Protein AF-A0A7J8RAI7-F1 (afdb_monomer_lite)

Secondary structure (DSSP, 8-state):
-----HHHHHHHHHHHHHTT-HHHHHHHHHTS-HHHHTTS-THHHHHHHHHHHHTT-HHHHHHHHHHHHHHHHHS-S----

Sequence (81 aa):
MSMRDSVSYNSMIDGYIKRGMIDLARELFDVIPLEKMFDRDLISWNTIINGFVKCGNIEDAQILFDKMLRYLDRFPLEAKS

pLDDT: mean 74.21, std 14.13, range [38.19, 88.25]

Radius of gyration: 12.8 Å; chains: 1; bounding box: 36×27×29 Å

Structure (mmCIF, N/CA/C/O backbone):
data_AF-A0A7J8RAI7-F1
#
_entry.id   AF-A0A7J8RAI7-F1
#
loop_
_atom_site.group_PDB
_atom_site.id
_atom_site.type_symbol
_atom_site.label_atom_id
_atom_site.label_alt_id
_atom_site.label_comp_id
_atom_site.label_asym_id
_atom_site.label_entity_id
_atom_site.label_seq_id
_atom_site.pdbx_PDB_ins_code
_atom_site.Cartn_x
_atom_site.Cartn_y
_atom_site.Cartn_z
_atom_site.occupancy
_atom_site.B_iso_or_equiv
_atom_site.auth_seq_id
_atom_site.auth_comp_id
_atom_site.auth_asym_id
_atom_site.auth_atom_id
_atom_site.pdbx_PDB_model_num
ATOM 1 N N . MET A 1 1 ? 11.147 -7.440 -22.756 1.00 38.19 1 MET A N 1
ATOM 2 C CA . MET A 1 1 ? 9.761 -7.050 -22.401 1.00 38.19 1 MET A CA 1
ATOM 3 C C . MET A 1 1 ? 9.818 -5.874 -21.437 1.00 38.19 1 MET A C 1
ATOM 5 O O . MET A 1 1 ? 10.564 -5.957 -20.474 1.00 38.19 1 MET A O 1
ATOM 9 N N . SER A 1 2 ? 9.096 -4.794 -21.766 1.00 40.88 2 SER A N 1
ATOM 10 C CA . SER A 1 2 ? 9.131 -3.439 -21.180 1.00 40.88 2 SER A CA 1
ATOM 11 C C . SER A 1 2 ? 9.601 -3.353 -19.717 1.00 40.88 2 SER A C 1
ATOM 13 O O . SER A 1 2 ? 8.941 -3.831 -18.791 1.00 40.88 2 SER A O 1
ATOM 15 N N . MET A 1 3 ? 10.763 -2.722 -19.547 1.00 45.03 3 MET A N 1
ATOM 16 C CA . MET A 1 3 ? 11.351 -2.278 -18.286 1.00 45.03 3 MET A CA 1
ATOM 17 C C . MET A 1 3 ? 10.521 -1.084 -17.792 1.00 45.03 3 MET A C 1
ATOM 19 O O . MET A 1 3 ? 10.836 0.068 -18.052 1.00 45.03 3 MET A O 1
ATOM 23 N N . ARG A 1 4 ? 9.346 -1.354 -17.219 1.00 56.38 4 ARG A N 1
ATOM 24 C CA . ARG A 1 4 ? 8.650 -0.352 -16.409 1.00 56.38 4 ARG A CA 1
ATOM 25 C C . ARG A 1 4 ? 9.260 -0.432 -15.016 1.00 56.38 4 ARG A C 1
ATOM 27 O O . ARG A 1 4 ? 9.042 -1.428 -14.321 1.00 56.38 4 ARG A O 1
ATOM 34 N N . ASP A 1 5 ? 10.031 0.583 -14.652 1.00 64.38 5 ASP A N 1
ATOM 35 C CA . ASP A 1 5 ? 10.711 0.658 -13.363 1.00 64.38 5 ASP A CA 1
ATOM 36 C C . ASP A 1 5 ? 9.700 0.737 -12.212 1.00 64.38 5 ASP A C 1
ATOM 38 O O . ASP A 1 5 ? 8.589 1.261 -12.352 1.00 64.38 5 ASP A O 1
ATOM 42 N N . SER A 1 6 ? 10.087 0.204 -11.054 1.00 63.50 6 SER A N 1
ATOM 43 C CA . SER A 1 6 ? 9.309 0.219 -9.806 1.00 63.50 6 SER A CA 1
ATOM 44 C C . SER A 1 6 ? 8.755 1.612 -9.469 1.00 63.50 6 SER A C 1
ATOM 46 O O . SER A 1 6 ? 7.598 1.751 -9.069 1.00 63.50 6 SER A O 1
ATOM 48 N N . VAL A 1 7 ? 9.544 2.654 -9.740 1.00 66.75 7 VAL A N 1
ATOM 49 C CA . VAL A 1 7 ? 9.200 4.070 -9.545 1.00 66.75 7 VAL A CA 1
ATOM 50 C C . VAL A 1 7 ? 8.006 4.507 -10.399 1.00 66.75 7 VAL A C 1
ATOM 52 O O . VAL A 1 7 ? 7.126 5.222 -9.910 1.00 66.75 7 VAL A O 1
ATOM 55 N N . SER A 1 8 ? 7.926 4.065 -11.658 1.00 74.94 8 SER A N 1
ATOM 56 C CA . SER A 1 8 ? 6.823 4.426 -12.555 1.00 74.94 8 SER A CA 1
ATOM 57 C C . SER A 1 8 ? 5.505 3.826 -12.075 1.00 74.94 8 SER A C 1
ATOM 59 O O . SER A 1 8 ? 4.486 4.512 -12.056 1.00 74.94 8 SER A O 1
ATOM 61 N N . TYR A 1 9 ? 5.524 2.574 -11.616 1.00 76.62 9 TYR A N 1
ATOM 62 C CA . TYR A 1 9 ? 4.332 1.934 -11.062 1.00 76.62 9 TYR A CA 1
ATOM 63 C C . TYR A 1 9 ? 3.880 2.568 -9.753 1.00 76.62 9 TYR A C 1
ATOM 65 O O . TYR A 1 9 ? 2.690 2.809 -9.593 1.00 76.62 9 TYR A O 1
ATOM 73 N N . ASN A 1 10 ? 4.806 2.890 -8.848 1.00 74.12 10 ASN A N 1
ATOM 74 C CA . ASN A 1 10 ? 4.457 3.545 -7.588 1.00 74.12 10 ASN A CA 1
ATOM 75 C C . ASN A 1 10 ? 3.842 4.925 -7.834 1.00 74.12 10 ASN A C 1
ATOM 77 O O . ASN A 1 10 ? 2.855 5.278 -7.196 1.00 74.12 10 ASN A O 1
ATOM 81 N N . SER A 1 11 ? 4.358 5.657 -8.824 1.00 82.44 11 SER A N 1
ATOM 82 C CA . SER A 1 11 ? 3.784 6.935 -9.256 1.00 82.44 11 SER A CA 1
ATOM 83 C C . SER A 1 11 ? 2.376 6.773 -9.841 1.00 82.44 11 SER A C 1
ATOM 85 O O . SER A 1 11 ? 1.501 7.593 -9.573 1.00 82.44 11 SER A O 1
ATOM 87 N N . MET A 1 12 ? 2.126 5.713 -10.618 1.00 82.75 12 MET A N 1
ATOM 88 C CA . MET A 1 12 ? 0.793 5.419 -11.158 1.00 82.75 12 MET A CA 1
ATOM 89 C C . MET A 1 12 ? -0.193 5.003 -10.060 1.00 82.75 12 MET A C 1
ATOM 91 O O . MET A 1 12 ? -1.302 5.526 -10.017 1.00 82.75 12 MET A O 1
ATOM 95 N N . ILE A 1 13 ? 0.220 4.112 -9.154 1.00 83.00 13 ILE A N 1
ATOM 96 C CA . ILE A 1 13 ? -0.574 3.662 -8.003 1.00 83.00 13 ILE A CA 1
ATOM 97 C C . ILE A 1 13 ? -0.941 4.861 -7.119 1.00 83.00 13 ILE A C 1
ATOM 99 O O .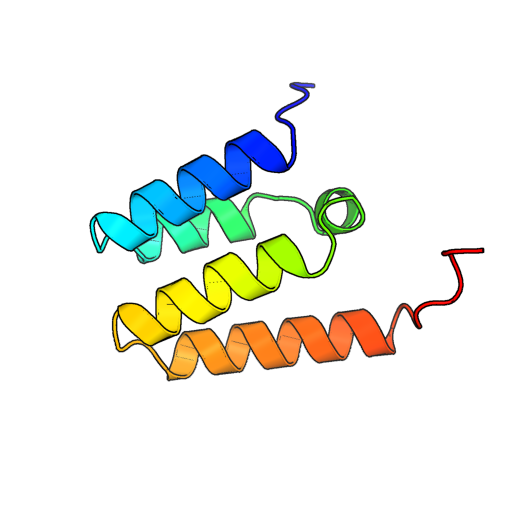 ILE A 1 13 ? -2.118 5.069 -6.836 1.00 83.00 13 ILE A O 1
ATOM 103 N N . ASP A 1 14 ? 0.032 5.701 -6.754 1.00 82.62 14 ASP A N 1
ATOM 104 C CA . ASP A 1 14 ? -0.204 6.931 -5.985 1.00 82.62 14 ASP A CA 1
ATOM 105 C C . ASP A 1 14 ? -1.134 7.906 -6.728 1.00 82.62 14 ASP A C 1
ATOM 107 O O . ASP A 1 14 ? -2.045 8.485 -6.134 1.00 82.62 14 ASP A O 1
ATOM 111 N N . GLY A 1 15 ? -0.969 8.042 -8.047 1.00 86.44 15 GLY A N 1
ATOM 112 C CA . GLY A 1 15 ? -1.849 8.847 -8.893 1.00 86.44 15 GLY A CA 1
ATOM 113 C C . GLY A 1 15 ? -3.304 8.365 -8.895 1.00 86.44 15 GLY A C 1
ATOM 114 O O . GLY A 1 15 ? -4.217 9.190 -8.815 1.00 86.44 15 GLY A O 1
ATOM 115 N N . TYR A 1 16 ? -3.532 7.050 -8.946 1.00 86.75 16 TYR A N 1
ATOM 116 C CA . TYR A 1 16 ? -4.868 6.457 -8.861 1.00 86.75 16 TYR A CA 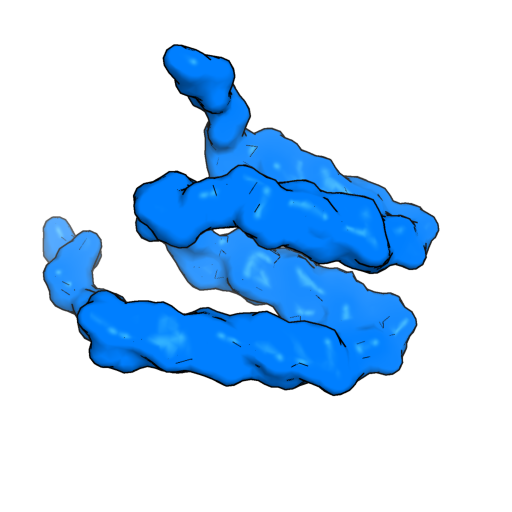1
ATOM 117 C C . TYR A 1 16 ? -5.481 6.623 -7.468 1.00 86.75 16 TYR A C 1
ATOM 119 O O . TYR A 1 16 ? -6.623 7.071 -7.362 1.00 86.75 16 TYR A O 1
ATOM 127 N N . ILE A 1 17 ? -4.706 6.373 -6.408 1.00 83.94 17 ILE A N 1
ATOM 128 C CA . ILE A 1 17 ? -5.122 6.575 -5.010 1.00 83.94 17 ILE A CA 1
ATOM 129 C C . ILE A 1 17 ? -5.571 8.022 -4.781 1.00 83.94 17 ILE A C 1
ATOM 131 O O . ILE A 1 17 ? -6.660 8.263 -4.265 1.00 83.94 17 ILE A O 1
ATOM 135 N N . LYS A 1 18 ? -4.770 9.007 -5.211 1.00 84.00 18 LYS A N 1
ATOM 136 C CA . LYS A 1 18 ? -5.088 10.440 -5.059 1.00 84.00 18 LYS A CA 1
ATOM 137 C C . LYS A 1 18 ? -6.368 10.858 -5.781 1.00 84.00 18 LYS A C 1
ATOM 139 O O . LYS A 1 18 ? -6.973 11.859 -5.410 1.00 84.00 18 LYS A O 1
ATOM 144 N N . ARG A 1 19 ? -6.772 10.113 -6.812 1.00 86.81 19 ARG A N 1
ATOM 145 C CA . ARG A 1 19 ? -8.016 10.327 -7.564 1.00 86.81 19 ARG A CA 1
ATOM 146 C C . ARG A 1 19 ? -9.185 9.484 -7.040 1.00 86.81 19 ARG A C 1
ATOM 148 O O . ARG A 1 19 ? -10.253 9.528 -7.638 1.00 86.81 19 ARG A O 1
ATOM 155 N N . GLY A 1 20 ? -8.992 8.717 -5.963 1.00 83.44 20 GLY A N 1
ATOM 156 C CA . GLY A 1 20 ? -9.992 7.795 -5.417 1.00 83.44 20 GLY A CA 1
ATOM 157 C C . GLY A 1 20 ? -10.242 6.561 -6.289 1.00 83.44 20 GLY A C 1
ATOM 158 O O . GLY A 1 20 ? -11.182 5.817 -6.040 1.00 83.44 20 GLY A O 1
ATOM 159 N N . MET A 1 21 ? -9.411 6.324 -7.307 1.00 86.62 21 MET A N 1
ATOM 160 C CA . MET A 1 21 ? -9.549 5.217 -8.258 1.00 86.62 21 MET A CA 1
ATOM 161 C C . MET A 1 21 ? -8.836 3.969 -7.725 1.00 86.62 21 MET A C 1
ATOM 163 O O . MET A 1 21 ? -7.906 3.453 -8.346 1.00 86.62 21 MET A O 1
ATOM 167 N N . ILE A 1 22 ? -9.226 3.524 -6.531 1.00 82.69 22 ILE A N 1
ATOM 168 C CA . ILE A 1 22 ? -8.509 2.470 -5.805 1.00 82.69 22 ILE A CA 1
ATOM 169 C C . ILE A 1 22 ? -8.571 1.111 -6.520 1.00 82.69 22 ILE A C 1
ATOM 171 O O . ILE A 1 22 ? -7.594 0.366 -6.492 1.00 82.69 22 ILE A O 1
ATOM 175 N N . ASP A 1 23 ? -9.647 0.839 -7.260 1.00 85.06 23 ASP A N 1
ATOM 176 C CA . ASP A 1 23 ? -9.803 -0.397 -8.036 1.00 85.06 23 ASP A CA 1
ATOM 177 C C . ASP A 1 23 ? -8.748 -0.498 -9.146 1.00 85.06 23 ASP A C 1
ATOM 179 O O . ASP A 1 23 ? -8.081 -1.519 -9.291 1.00 85.06 23 ASP A O 1
ATOM 183 N N . LEU A 1 24 ? -8.489 0.605 -9.861 1.00 85.81 24 LEU A N 1
ATOM 184 C CA . LEU A 1 24 ? -7.430 0.659 -10.877 1.00 85.81 24 LEU A CA 1
ATOM 185 C C . LEU A 1 24 ? -6.033 0.563 -10.258 1.00 85.81 24 LEU A C 1
ATOM 187 O O . LEU A 1 24 ? -5.137 -0.053 -10.838 1.00 85.81 24 LEU A O 1
ATOM 191 N N . ALA A 1 25 ? -5.835 1.161 -9.076 1.00 84.38 25 ALA A N 1
ATOM 192 C CA . ALA A 1 25 ? -4.592 0.990 -8.327 1.00 84.38 25 ALA A CA 1
ATOM 193 C C .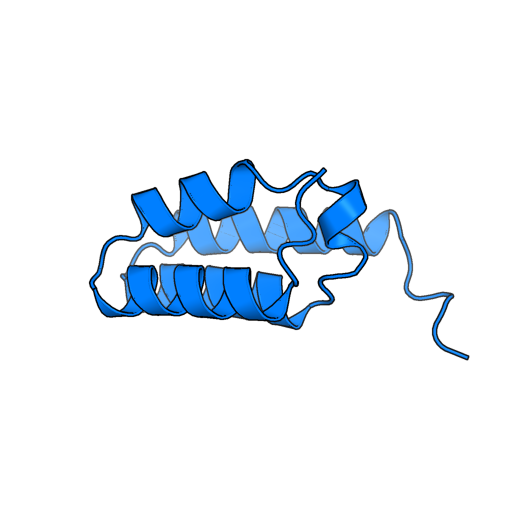 ALA A 1 25 ? -4.362 -0.488 -7.978 1.00 84.38 25 ALA A C 1
ATOM 195 O O . ALA A 1 25 ? -3.229 -0.966 -8.057 1.00 84.38 25 ALA A O 1
ATOM 196 N N . ARG A 1 26 ? -5.433 -1.214 -7.637 1.00 81.62 26 ARG A N 1
ATOM 197 C CA . ARG A 1 26 ? -5.383 -2.633 -7.293 1.00 81.62 26 ARG A CA 1
ATOM 198 C C . ARG A 1 26 ? -5.137 -3.528 -8.494 1.00 81.62 26 ARG A C 1
ATOM 200 O O . ARG A 1 26 ? -4.256 -4.377 -8.426 1.00 81.62 26 ARG A O 1
ATOM 207 N N . GLU A 1 27 ? -5.846 -3.310 -9.595 1.00 85.44 27 GLU A N 1
ATOM 208 C CA . GLU A 1 27 ? -5.610 -4.044 -10.840 1.00 85.44 27 GLU A CA 1
ATOM 209 C C . GLU A 1 27 ? -4.161 -3.882 -11.300 1.00 85.44 27 GLU A C 1
ATOM 211 O O . GLU A 1 27 ? -3.490 -4.860 -11.627 1.00 85.44 27 GLU A O 1
ATOM 216 N N . LEU A 1 28 ? -3.635 -2.653 -11.256 1.00 81.69 28 LEU A N 1
ATOM 217 C CA . LEU A 1 28 ? -2.246 -2.400 -11.617 1.00 81.69 28 LEU A CA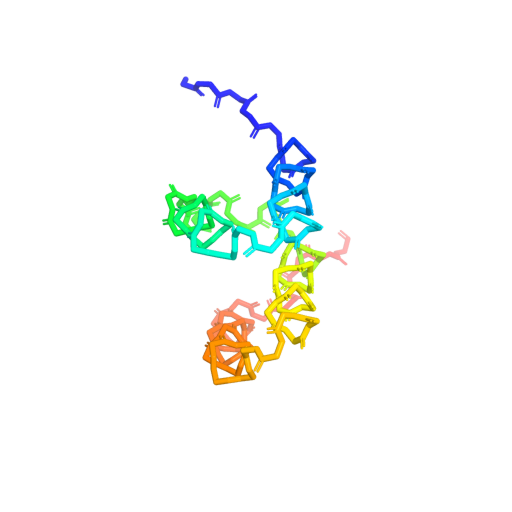 1
ATOM 218 C C . LEU A 1 28 ? -1.270 -3.127 -10.684 1.00 81.69 28 LEU A C 1
ATOM 220 O O . LEU A 1 28 ? -0.242 -3.611 -11.157 1.00 81.69 28 LEU A O 1
ATOM 224 N N . PHE A 1 29 ? -1.586 -3.197 -9.388 1.00 77.31 29 PHE A N 1
ATOM 225 C CA . PHE A 1 29 ? -0.801 -3.923 -8.391 1.00 77.31 29 PHE A CA 1
ATOM 226 C C . PHE A 1 29 ? -0.792 -5.434 -8.641 1.00 77.31 29 PHE A C 1
ATOM 228 O O . PHE A 1 29 ? 0.274 -6.044 -8.635 1.00 77.31 29 PHE A O 1
ATOM 235 N N . ASP A 1 30 ? -1.953 -6.020 -8.932 1.00 77.12 30 ASP A N 1
ATOM 236 C CA . ASP A 1 30 ? -2.121 -7.463 -9.127 1.00 77.12 30 ASP A CA 1
ATOM 237 C C . ASP A 1 30 ? -1.532 -7.955 -10.470 1.00 77.12 30 ASP A C 1
ATOM 239 O O . ASP A 1 30 ? -1.120 -9.109 -10.585 1.00 77.12 30 ASP A O 1
ATOM 243 N N . VAL A 1 31 ? -1.426 -7.084 -11.484 1.00 77.62 31 VAL A N 1
ATOM 244 C CA . VAL A 1 31 ? -0.794 -7.397 -12.786 1.00 77.62 31 VAL A CA 1
ATOM 245 C C . VAL A 1 31 ? 0.736 -7.495 -12.689 1.00 77.62 31 VAL A C 1
ATOM 247 O O . VAL A 1 31 ? 1.390 -8.031 -13.589 1.00 77.62 31 VAL A O 1
ATOM 250 N N . ILE A 1 32 ? 1.345 -6.991 -11.615 1.00 68.00 32 ILE A N 1
ATOM 251 C CA . ILE A 1 32 ? 2.794 -7.067 -11.424 1.00 68.00 32 ILE A CA 1
ATOM 252 C C . ILE A 1 32 ? 3.156 -8.467 -10.905 1.00 68.00 32 ILE A C 1
ATOM 254 O O . ILE A 1 32 ? 2.728 -8.838 -9.814 1.00 68.00 32 ILE A O 1
ATOM 258 N N . PRO A 1 33 ? 3.990 -9.243 -11.627 1.00 65.56 33 PRO A N 1
ATOM 259 C CA . PRO A 1 33 ? 4.431 -10.547 -11.145 1.00 65.56 33 PRO A CA 1
ATOM 260 C C . PRO A 1 33 ? 5.148 -10.424 -9.798 1.00 65.56 33 PRO A C 1
ATOM 262 O O . PRO A 1 33 ? 6.000 -9.547 -9.642 1.00 65.56 33 PRO A O 1
ATOM 265 N N . LEU A 1 34 ? 4.870 -11.339 -8.864 1.00 59.28 34 LEU A N 1
ATOM 266 C CA . LEU A 1 34 ? 5.518 -11.391 -7.543 1.00 59.28 34 LEU A CA 1
ATOM 267 C C . LEU A 1 34 ? 7.054 -11.415 -7.642 1.00 59.28 34 LEU A C 1
ATOM 269 O O . LEU A 1 34 ? 7.735 -10.769 -6.856 1.00 59.28 34 LEU A O 1
ATOM 273 N N . GLU A 1 35 ? 7.607 -12.066 -8.667 1.00 55.22 35 GLU A N 1
ATOM 274 C CA . GLU A 1 35 ? 9.053 -12.088 -8.943 1.00 55.22 35 GLU A CA 1
ATOM 275 C C . GLU A 1 35 ? 9.622 -10.696 -9.268 1.00 55.22 35 GLU A C 1
ATOM 277 O O . GLU A 1 35 ? 10.757 -10.386 -8.925 1.00 55.22 35 GLU A O 1
ATOM 282 N N . LYS A 1 36 ? 8.815 -9.813 -9.873 1.00 56.81 36 LYS A N 1
ATOM 283 C CA . LYS A 1 36 ? 9.153 -8.397 -10.104 1.00 56.81 36 LYS A CA 1
ATOM 284 C C . LYS A 1 36 ? 8.789 -7.493 -8.926 1.00 56.81 36 LYS A C 1
ATOM 286 O O . LYS A 1 36 ? 9.103 -6.303 -8.977 1.00 56.81 36 LYS A O 1
ATOM 291 N N . MET A 1 37 ? 8.103 -8.014 -7.906 1.00 56.31 37 MET A N 1
ATOM 292 C CA . MET A 1 37 ? 7.921 -7.320 -6.630 1.00 56.31 37 MET A CA 1
ATOM 293 C C . MET A 1 37 ? 9.129 -7.481 -5.708 1.00 56.31 37 MET A C 1
ATOM 295 O O . MET A 1 37 ? 9.273 -6.675 -4.800 1.00 56.31 37 MET A O 1
ATOM 299 N N . PHE A 1 38 ? 10.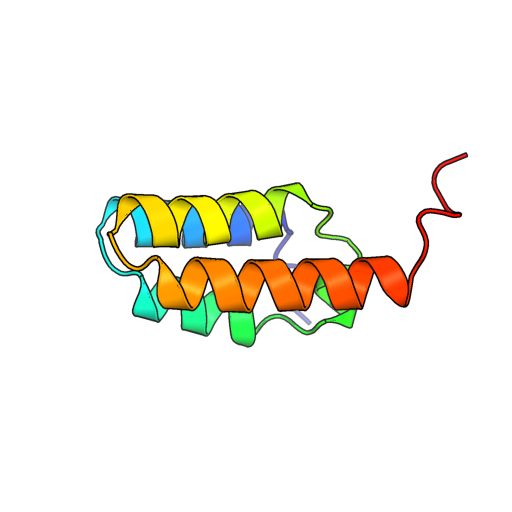017 -8.451 -5.956 1.00 51.53 38 PHE A N 1
ATOM 300 C CA . PHE A 1 38 ? 11.268 -8.596 -5.205 1.00 51.53 38 PHE A CA 1
ATOM 301 C C . PHE A 1 38 ? 12.149 -7.335 -5.304 1.00 51.53 38 PHE A C 1
ATOM 303 O O . PHE A 1 38 ? 12.666 -6.872 -4.299 1.00 51.53 38 PHE A O 1
ATOM 310 N N . ASP A 1 39 ? 12.199 -6.696 -6.479 1.00 50.78 39 ASP A N 1
ATOM 311 C CA . ASP A 1 39 ? 12.859 -5.390 -6.692 1.00 50.78 39 ASP A CA 1
ATOM 312 C C . ASP A 1 39 ? 12.028 -4.184 -6.199 1.00 50.78 39 ASP A C 1
ATOM 314 O O . ASP A 1 39 ? 12.437 -3.024 -6.286 1.00 50.78 39 ASP A O 1
ATOM 318 N N . ARG A 1 40 ? 10.808 -4.436 -5.716 1.00 59.03 40 ARG A N 1
ATOM 319 C CA . ARG A 1 40 ? 9.862 -3.448 -5.188 1.00 59.03 40 ARG A CA 1
ATOM 320 C C . ARG A 1 40 ? 9.715 -3.676 -3.697 1.00 59.03 40 ARG A C 1
ATOM 322 O O . ARG A 1 40 ? 8.651 -4.065 -3.221 1.00 59.03 40 ARG A O 1
ATOM 329 N N . ASP A 1 41 ? 10.801 -3.413 -2.984 1.00 66.94 41 ASP A N 1
ATOM 330 C CA . ASP A 1 41 ? 10.873 -3.407 -1.525 1.00 66.94 41 ASP A CA 1
ATOM 331 C C . ASP A 1 41 ? 9.644 -2.737 -0.868 1.00 66.94 41 ASP A C 1
ATOM 333 O O . ASP A 1 41 ? 8.903 -1.978 -1.500 1.00 66.94 41 ASP A O 1
ATOM 337 N N . LEU A 1 42 ? 9.468 -2.971 0.437 1.00 71.75 42 LEU A N 1
ATOM 338 C CA . LEU A 1 42 ? 8.402 -2.493 1.341 1.00 71.75 42 LEU A CA 1
ATOM 339 C C . LEU A 1 42 ? 7.713 -1.151 1.020 1.00 71.75 42 LEU A C 1
ATOM 341 O O . LEU A 1 42 ? 6.541 -0.981 1.344 1.00 71.75 42 LEU A O 1
ATOM 345 N N . ILE A 1 43 ? 8.406 -0.198 0.398 1.00 74.94 43 ILE A N 1
ATOM 346 C CA . ILE A 1 43 ? 7.854 1.075 -0.080 1.00 74.94 43 ILE A CA 1
ATOM 347 C C . ILE A 1 43 ? 6.585 0.862 -0.919 1.00 74.94 43 ILE A C 1
ATOM 349 O O . ILE A 1 43 ? 5.587 1.529 -0.671 1.00 74.94 43 ILE A O 1
ATOM 353 N N . SER A 1 44 ? 6.582 -0.080 -1.865 1.00 74.12 44 SER A N 1
ATOM 354 C CA . SER A 1 44 ? 5.439 -0.263 -2.781 1.00 74.12 44 SER A CA 1
ATOM 355 C C . SER A 1 44 ? 4.214 -0.842 -2.065 1.00 74.12 44 SER A C 1
ATOM 357 O O . SER A 1 44 ? 3.090 -0.383 -2.275 1.00 74.12 44 SER A O 1
ATOM 359 N N . TRP A 1 45 ? 4.442 -1.801 -1.161 1.00 81.19 45 TRP A N 1
ATOM 360 C CA . TRP A 1 45 ? 3.413 -2.342 -0.271 1.00 81.19 45 TRP A CA 1
ATOM 361 C C . TRP A 1 45 ? 2.840 -1.258 0.644 1.00 81.19 45 TRP A C 1
ATOM 363 O O . TRP A 1 45 ? 1.625 -1.093 0.728 1.00 81.19 45 TRP A O 1
ATOM 373 N N . ASN A 1 46 ? 3.705 -0.450 1.258 1.00 84.56 46 ASN A N 1
ATOM 374 C CA . ASN A 1 46 ? 3.284 0.653 2.116 1.00 84.56 46 ASN A CA 1
ATOM 375 C C . ASN A 1 46 ? 2.479 1.709 1.350 1.00 84.56 46 ASN A C 1
ATOM 377 O O . ASN A 1 46 ? 1.488 2.214 1.876 1.00 84.56 46 ASN A O 1
ATOM 381 N N . THR A 1 47 ? 2.860 2.034 0.111 1.00 83.50 47 THR A N 1
ATOM 382 C CA . THR A 1 47 ? 2.120 2.987 -0.726 1.00 83.50 47 THR A CA 1
ATOM 383 C C . THR A 1 47 ? 0.697 2.510 -0.986 1.00 83.50 47 THR A C 1
ATOM 385 O O . THR A 1 47 ? -0.237 3.291 -0.794 1.00 83.50 47 THR A O 1
ATOM 388 N N . ILE A 1 48 ? 0.506 1.244 -1.376 1.00 82.38 48 ILE A N 1
ATOM 389 C CA . ILE A 1 48 ? -0.837 0.748 -1.685 1.00 82.38 48 ILE A CA 1
ATOM 390 C C . ILE A 1 48 ? -1.689 0.559 -0.427 1.00 82.38 48 ILE A C 1
ATOM 392 O O . ILE A 1 48 ? -2.833 1.005 -0.410 1.00 82.38 48 ILE A O 1
ATOM 396 N N . ILE A 1 49 ? -1.122 0.014 0.656 1.00 86.75 49 ILE A N 1
ATOM 397 C CA . ILE A 1 49 ? -1.821 -0.161 1.939 1.00 86.75 49 ILE A CA 1
ATOM 398 C C . ILE A 1 49 ? -2.286 1.199 2.473 1.00 86.75 49 ILE A C 1
ATOM 400 O O . ILE A 1 49 ? -3.455 1.370 2.812 1.00 86.75 49 ILE A O 1
ATOM 404 N N . ASN A 1 50 ? -1.404 2.204 2.473 1.00 86.44 50 ASN A N 1
ATOM 405 C CA . ASN A 1 50 ? -1.758 3.564 2.879 1.00 86.44 50 ASN A CA 1
ATOM 406 C C . ASN A 1 50 ? -2.829 4.180 1.966 1.00 86.44 50 ASN A C 1
ATOM 408 O O . ASN A 1 50 ? -3.678 4.936 2.431 1.00 86.44 50 ASN A O 1
ATOM 412 N N . GLY A 1 51 ? -2.806 3.858 0.672 1.00 84.75 51 GLY A N 1
ATOM 413 C CA . GLY A 1 51 ? -3.841 4.281 -0.264 1.00 84.75 51 GLY A CA 1
ATOM 414 C C . GLY A 1 51 ? -5.218 3.740 0.087 1.00 84.75 51 GLY A C 1
ATOM 415 O O . GLY A 1 51 ? -6.161 4.517 0.213 1.00 84.75 51 GLY A O 1
ATOM 416 N N . PHE A 1 52 ? -5.311 2.433 0.325 1.00 84.44 52 PHE A N 1
ATOM 417 C CA . PHE A 1 52 ? -6.547 1.786 0.760 1.00 84.44 52 PHE A CA 1
ATOM 418 C C . PHE A 1 52 ? -7.065 2.367 2.083 1.00 84.44 52 PHE A C 1
ATOM 420 O O . PHE A 1 52 ? -8.242 2.717 2.177 1.00 84.44 52 PHE A O 1
ATOM 427 N N . VAL A 1 53 ? -6.177 2.597 3.061 1.00 87.25 53 VAL A N 1
ATOM 428 C CA . VAL A 1 53 ? -6.535 3.242 4.337 1.00 87.25 53 VAL A CA 1
ATOM 429 C C . VAL A 1 53 ? -7.099 4.649 4.126 1.00 87.25 53 VAL A C 1
ATOM 431 O O . VAL A 1 53 ? -8.141 4.986 4.686 1.00 87.25 53 VAL A O 1
ATOM 434 N N . LYS A 1 54 ? -6.453 5.472 3.291 1.00 84.62 54 LYS A N 1
ATOM 435 C CA . LYS A 1 54 ? -6.904 6.845 2.998 1.00 84.62 54 LYS A CA 1
ATOM 436 C C . LYS A 1 54 ? -8.229 6.900 2.245 1.00 84.62 54 LYS A C 1
ATOM 438 O O . LYS A 1 54 ? -8.966 7.869 2.403 1.00 84.62 54 LYS A O 1
ATOM 443 N N . CYS A 1 55 ? -8.537 5.879 1.452 1.00 82.62 55 CYS A N 1
ATOM 444 C CA . CYS A 1 55 ? -9.823 5.739 0.776 1.00 82.62 55 CYS A CA 1
ATOM 445 C C . CYS A 1 55 ? -10.926 5.162 1.685 1.00 82.62 55 CYS A C 1
ATOM 447 O O . CYS A 1 55 ? -12.051 4.994 1.226 1.00 82.62 55 CYS A O 1
ATOM 449 N N . GLY A 1 56 ? -10.630 4.857 2.956 1.00 85.38 56 GLY A N 1
ATOM 450 C CA . GLY A 1 56 ? -11.582 4.264 3.901 1.00 85.38 56 GLY A CA 1
ATOM 451 C C . GLY A 1 56 ? -11.808 2.763 3.705 1.00 85.38 56 GLY A C 1
ATOM 452 O O . GLY A 1 56 ? -12.638 2.176 4.393 1.00 85.38 56 GLY A O 1
ATOM 453 N N . ASN A 1 57 ? -11.059 2.127 2.804 1.00 83.44 57 ASN A N 1
ATOM 454 C CA . ASN A 1 57 ? -11.166 0.704 2.519 1.00 83.44 57 ASN A CA 1
ATOM 455 C C . ASN A 1 57 ? -10.151 -0.081 3.369 1.00 83.44 57 ASN A C 1
ATOM 457 O O . ASN A 1 57 ? -9.073 -0.477 2.923 1.00 83.44 57 ASN A O 1
ATOM 461 N N . ILE A 1 58 ? -10.488 -0.225 4.653 1.00 87.25 58 ILE A N 1
ATOM 462 C CA . ILE A 1 58 ? -9.617 -0.826 5.674 1.00 87.25 58 ILE A CA 1
ATOM 463 C C . ILE A 1 58 ? -9.485 -2.343 5.500 1.00 87.25 58 ILE A C 1
ATOM 465 O O . ILE A 1 58 ? -8.419 -2.893 5.771 1.00 87.25 58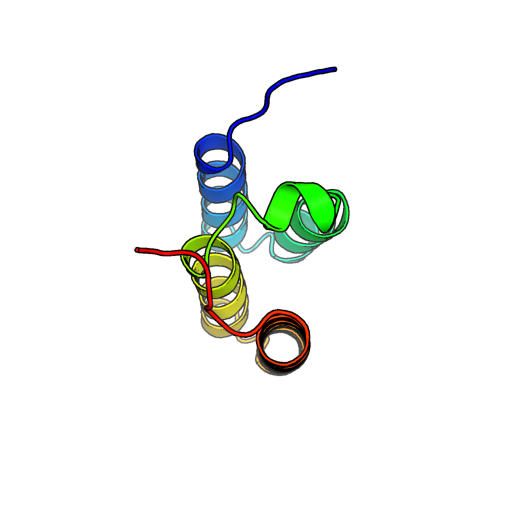 ILE A O 1
ATOM 469 N N . GLU A 1 59 ? -10.535 -3.016 5.032 1.00 88.25 59 GLU A N 1
ATOM 470 C CA . GLU A 1 59 ? -10.544 -4.471 4.846 1.00 88.25 59 GLU A CA 1
ATOM 471 C C . GLU A 1 59 ? -9.519 -4.901 3.788 1.00 88.25 59 GLU A C 1
ATOM 473 O O . GLU A 1 59 ? -8.659 -5.743 4.053 1.00 88.25 59 GLU A O 1
ATOM 478 N N . ASP A 1 60 ? -9.506 -4.239 2.628 1.00 83.69 60 ASP A N 1
ATOM 479 C CA . ASP A 1 60 ? -8.513 -4.522 1.591 1.00 83.69 60 ASP A CA 1
ATOM 480 C C . ASP A 1 60 ? -7.087 -4.150 2.018 1.00 83.69 60 ASP A C 1
ATOM 482 O O . ASP A 1 60 ? -6.129 -4.846 1.659 1.00 83.69 60 ASP A O 1
ATOM 486 N N . ALA A 1 61 ? -6.929 -3.089 2.819 1.00 86.56 61 ALA A N 1
ATOM 487 C CA . ALA A 1 61 ? -5.637 -2.727 3.396 1.00 86.56 61 ALA A CA 1
ATOM 488 C C . ALA A 1 61 ? -5.093 -3.837 4.310 1.00 86.56 61 ALA A C 1
ATOM 490 O O . ALA A 1 61 ? -3.908 -4.168 4.232 1.00 86.56 61 ALA A O 1
ATOM 491 N N . GLN A 1 62 ? -5.953 -4.437 5.141 1.00 88.19 62 GLN A N 1
ATOM 492 C CA . GLN A 1 62 ? -5.588 -5.550 6.022 1.00 88.19 62 GLN A CA 1
ATOM 493 C C . GLN A 1 62 ? -5.213 -6.800 5.223 1.00 88.19 62 GLN A C 1
ATOM 495 O O . GLN A 1 62 ? -4.161 -7.385 5.467 1.00 88.19 62 GLN A O 1
ATOM 500 N N . ILE A 1 63 ? -5.997 -7.157 4.200 1.00 88.00 63 ILE A N 1
ATOM 501 C CA . ILE A 1 63 ? -5.694 -8.302 3.328 1.00 88.00 63 ILE A CA 1
ATOM 502 C C . ILE A 1 63 ? -4.326 -8.133 2.648 1.00 88.00 63 ILE A C 1
ATOM 504 O O . ILE A 1 63 ? -3.562 -9.095 2.524 1.00 88.00 63 ILE A O 1
ATOM 508 N N . LEU A 1 64 ? -3.999 -6.922 2.188 1.00 84.38 64 LEU A N 1
ATOM 509 C CA . LEU A 1 64 ? -2.696 -6.626 1.587 1.00 84.38 64 LEU A CA 1
ATOM 510 C C . LEU A 1 64 ? -1.557 -6.679 2.610 1.00 84.38 64 LEU A C 1
ATOM 512 O O . LEU A 1 64 ? -0.490 -7.204 2.293 1.00 84.38 64 LEU A O 1
ATOM 516 N N . PHE A 1 65 ? -1.782 -6.192 3.829 1.00 85.75 65 PHE A N 1
ATOM 517 C CA . PHE A 1 65 ? -0.807 -6.277 4.913 1.00 85.75 65 PHE A CA 1
ATOM 518 C C . PHE A 1 65 ? -0.503 -7.733 5.295 1.00 85.75 65 PHE A C 1
ATOM 520 O O . PHE A 1 65 ? 0.663 -8.118 5.369 1.00 85.75 65 PHE A O 1
ATOM 527 N N . ASP A 1 66 ? -1.523 -8.582 5.417 1.00 87.12 66 ASP A N 1
ATOM 528 C CA . ASP A 1 66 ? -1.346 -10.008 5.711 1.00 87.12 66 ASP A CA 1
ATOM 529 C C . ASP A 1 66 ? -0.580 -10.736 4.599 1.00 87.12 66 ASP A C 1
ATOM 531 O O . ASP A 1 66 ? 0.278 -11.583 4.866 1.00 87.12 66 ASP A O 1
ATOM 535 N N . LYS A 1 67 ? -0.846 -10.391 3.332 1.00 82.81 67 LYS A N 1
ATOM 536 C CA . LYS A 1 67 ? -0.072 -10.899 2.189 1.00 82.81 67 LYS A CA 1
ATOM 537 C C . LYS A 1 67 ? 1.392 -10.465 2.262 1.00 82.81 67 LYS A C 1
ATOM 539 O O . LYS A 1 67 ? 2.265 -11.297 2.020 1.00 82.81 67 LYS A O 1
ATOM 544 N N . MET A 1 68 ? 1.661 -9.206 2.622 1.00 83.75 68 MET A N 1
ATOM 545 C CA . MET A 1 68 ? 3.022 -8.697 2.820 1.00 83.75 68 MET A CA 1
ATOM 546 C C . MET A 1 68 ? 3.743 -9.472 3.929 1.00 83.75 68 MET A C 1
ATOM 548 O O . MET A 1 68 ? 4.874 -9.902 3.729 1.00 83.75 68 MET A O 1
ATOM 552 N N . LEU A 1 69 ? 3.090 -9.707 5.071 1.00 83.50 69 LEU A N 1
ATOM 553 C CA . LEU A 1 69 ? 3.684 -10.455 6.182 1.00 83.50 69 LEU A CA 1
ATOM 554 C C . LEU A 1 69 ? 4.009 -11.902 5.801 1.00 83.50 69 LEU A C 1
ATOM 556 O O . LEU A 1 69 ? 5.114 -12.362 6.066 1.00 83.50 69 LEU A O 1
ATOM 560 N N . ARG A 1 70 ? 3.098 -12.603 5.114 1.00 81.19 70 ARG A N 1
ATOM 561 C CA . ARG A 1 70 ? 3.360 -13.966 4.611 1.00 81.19 70 ARG A CA 1
ATOM 562 C C . ARG A 1 70 ? 4.502 -14.005 3.598 1.00 81.19 70 ARG A C 1
ATOM 564 O O . ARG A 1 70 ? 5.230 -14.992 3.527 1.00 81.19 70 ARG A O 1
ATOM 571 N N . TYR A 1 71 ? 4.645 -12.953 2.795 1.00 75.75 71 TYR A N 1
ATOM 572 C CA . TYR A 1 71 ? 5.761 -12.823 1.864 1.00 75.75 71 TYR A CA 1
ATOM 573 C C . TYR A 1 71 ? 7.092 -12.651 2.609 1.00 75.75 71 TYR A C 1
ATOM 575 O O . TYR A 1 71 ? 8.050 -13.354 2.299 1.00 75.75 71 TYR A O 1
ATOM 583 N N . LEU A 1 72 ? 7.137 -11.771 3.614 1.00 74.81 72 LEU A N 1
ATOM 584 C CA . LEU A 1 72 ? 8.327 -11.541 4.441 1.00 74.81 72 LEU A CA 1
ATOM 585 C C . LEU A 1 72 ? 8.705 -12.755 5.302 1.00 74.81 72 LEU A C 1
ATOM 587 O O . LEU A 1 72 ? 9.883 -12.985 5.537 1.00 74.81 72 LEU A O 1
ATOM 591 N N . ASP A 1 73 ? 7.727 -13.548 5.736 1.00 75.44 73 ASP A N 1
ATOM 592 C CA . ASP A 1 73 ? 7.962 -14.803 6.460 1.00 75.44 73 ASP A CA 1
ATOM 593 C C . ASP A 1 73 ? 8.605 -15.874 5.559 1.00 75.44 73 ASP A C 1
ATOM 595 O O . ASP A 1 73 ? 9.505 -16.604 5.967 1.00 75.44 73 ASP A O 1
ATOM 599 N N . ARG A 1 74 ? 8.193 -15.929 4.284 1.00 66.88 74 ARG A N 1
ATOM 600 C CA . ARG A 1 74 ? 8.735 -16.865 3.284 1.00 66.88 74 ARG A CA 1
ATOM 601 C C . ARG A 1 74 ? 10.117 -16.466 2.758 1.00 66.88 74 ARG A C 1
ATOM 603 O O . ARG A 1 74 ? 10.873 -17.331 2.319 1.00 66.88 74 ARG A O 1
ATOM 610 N N . PHE A 1 75 ? 10.421 -15.175 2.773 1.00 66.31 75 PHE A N 1
ATOM 611 C CA . PHE A 1 75 ? 11.700 -14.606 2.362 1.00 66.31 75 PHE A CA 1
ATOM 612 C C . PHE A 1 75 ? 12.230 -13.740 3.508 1.00 66.31 75 PHE A C 1
ATOM 614 O O . PHE A 1 75 ? 12.122 -12.510 3.437 1.00 66.31 75 PHE A O 1
ATOM 621 N N . PRO A 1 76 ? 12.760 -14.365 4.581 1.00 57.34 76 PRO A N 1
ATOM 622 C CA . PRO A 1 76 ? 13.383 -13.620 5.664 1.00 57.34 76 PRO A CA 1
ATOM 623 C C . PRO A 1 76 ? 14.466 -12.719 5.068 1.00 57.34 76 PRO A C 1
ATOM 625 O O . PRO A 1 76 ? 15.118 -13.092 4.094 1.00 57.34 76 PRO A O 1
ATOM 628 N N . LEU A 1 77 ? 14.609 -11.516 5.623 1.00 56.06 77 LEU A N 1
ATOM 629 C CA . LEU A 1 77 ? 15.482 -10.428 5.162 1.00 56.06 77 LEU A CA 1
ATOM 630 C C . LEU A 1 77 ? 16.992 -10.764 5.256 1.00 56.06 77 LEU A C 1
ATOM 632 O O . LEU A 1 77 ? 17.779 -9.970 5.761 1.00 56.06 77 LEU A O 1
ATOM 636 N N . GLU A 1 78 ? 17.426 -11.916 4.755 1.00 47.59 78 GLU A N 1
ATOM 637 C CA . GLU A 1 78 ? 18.823 -12.303 4.582 1.00 47.59 78 GLU A CA 1
ATOM 638 C C . GLU A 1 78 ? 19.278 -12.010 3.148 1.00 47.59 78 GLU A C 1
ATOM 640 O O . GLU A 1 78 ? 19.587 -12.917 2.387 1.00 47.59 78 GLU A O 1
ATOM 645 N N . ALA A 1 79 ? 19.286 -10.738 2.744 1.00 43.09 79 ALA A N 1
ATOM 646 C CA . ALA A 1 79 ? 20.050 -10.288 1.570 1.00 43.09 79 ALA A CA 1
ATOM 647 C C . ALA A 1 79 ? 20.128 -8.755 1.483 1.00 43.09 79 ALA A C 1
ATOM 649 O O . ALA A 1 79 ? 19.845 -8.168 0.442 1.00 43.09 79 ALA A O 1
ATOM 650 N N . LYS A 1 80 ? 20.506 -8.082 2.572 1.00 42.00 80 LYS A N 1
ATOM 651 C CA . LYS A 1 80 ? 21.124 -6.748 2.485 1.00 42.00 80 LYS A CA 1
ATOM 652 C C . LYS A 1 80 ? 22.318 -6.690 3.439 1.00 42.00 80 LYS A C 1
ATOM 654 O O . LYS A 1 80 ? 22.240 -6.062 4.490 1.00 42.00 80 LYS A O 1
ATOM 659 N N . SER A 1 81 ? 23.386 -7.407 3.076 1.00 39.06 81 SER A N 1
ATOM 660 C CA . SER A 1 81 ? 24.759 -7.069 3.480 1.00 39.06 81 SER A CA 1
ATOM 661 C C . SER A 1 81 ? 25.438 -6.346 2.329 1.00 39.06 81 SER A C 1
ATOM 663 O O . SER A 1 81 ? 25.365 -6.915 1.215 1.00 39.06 81 SER A O 1
#

Organism: Gossypium davidsonii (NCBI:txid34287)

Foldseek 3Di:
DDPPDLVNLLVVLLVCLVVLNLVVSVVSVVPQDVVNCVNVPPVSLCSSLVSCVVSVNNVVSVVSVVVVVVVCVVPPPPPDD

InterPro domains:
  IPR002885 Pentatricopeptide repeat [PF01535] (7-30)
  IPR002885 Pentatricopeptide repeat [PF01535] (43-70)
  IPR002885 Pentatricopeptide repeat [PS51375] (5-39)
  IPR002885 Pentatricopeptide repeat [PS51375] (41-71)
  IPR002885 Pentatricopeptide repeat [TIGR00756] (7-30)
  IPR002885 Pentatricopeptide repeat [TIGR00756] (43-70)
  IPR011990 Tetratricopeptide-like helical domain superfamily [G3DSA:1.25.40.10] (1-76)
  IPR050872 Pentatricopeptide Repeat-containing Protein P Subfamily [PTHR46128] (5-69)